Protein AF-A0A7S2SSF3-F1 (afdb_monomer_lite)

Structure (mmCIF, N/CA/C/O backbone):
data_AF-A0A7S2SSF3-F1
#
_entry.id   AF-A0A7S2SSF3-F1
#
loop_
_atom_site.group_PDB
_atom_site.id
_atom_site.type_symbol
_atom_site.label_atom_id
_atom_site.label_alt_id
_atom_site.label_comp_id
_atom_site.label_asym_id
_atom_site.label_entity_id
_atom_site.label_seq_id
_atom_site.pdbx_PDB_ins_code
_atom_site.Cartn_x
_atom_site.Cartn_y
_atom_site.Cartn_z
_atom_site.occupancy
_atom_site.B_iso_or_equiv
_atom_site.auth_seq_id
_atom_site.auth_comp_id
_atom_site.auth_asym_id
_atom_site.auth_atom_id
_atom_site.pdbx_PDB_model_num
ATOM 1 N N . TYR A 1 1 ? 1.354 -2.912 21.026 1.00 91.00 1 TYR A N 1
ATOM 2 C CA . TYR A 1 1 ? 1.128 -2.134 19.792 1.00 91.00 1 TYR A CA 1
ATOM 3 C C . TYR A 1 1 ? 0.621 -3.007 18.641 1.00 91.00 1 TYR A C 1
ATOM 5 O O . TYR A 1 1 ? -0.538 -2.880 18.280 1.00 91.00 1 TYR A O 1
ATOM 13 N N . ILE A 1 2 ? 1.417 -3.961 18.136 1.00 95.06 2 ILE A N 1
ATOM 14 C CA . ILE A 1 2 ? 1.094 -4.772 16.937 1.00 95.06 2 ILE A CA 1
ATOM 15 C C . ILE A 1 2 ? -0.254 -5.509 17.026 1.00 95.06 2 ILE A C 1
ATOM 17 O O . ILE A 1 2 ? -1.057 -5.424 16.101 1.00 95.06 2 ILE A O 1
ATOM 21 N N . HIS A 1 3 ? -0.527 -6.207 18.135 1.00 96.69 3 HIS A N 1
ATOM 22 C CA . HIS A 1 3 ? -1.797 -6.925 18.316 1.00 96.69 3 HIS A CA 1
ATOM 23 C C . HIS A 1 3 ? -3.006 -5.990 18.168 1.00 96.69 3 HIS A C 1
ATOM 25 O O . HIS A 1 3 ? -3.936 -6.299 17.436 1.00 96.69 3 HIS A O 1
ATOM 31 N N . TYR A 1 4 ? -2.947 -4.820 18.808 1.00 96.38 4 TYR A N 1
ATOM 32 C CA . TYR A 1 4 ? -4.005 -3.814 18.763 1.00 96.38 4 TYR A CA 1
ATOM 33 C C . TYR A 1 4 ? -4.214 -3.256 17.348 1.00 96.38 4 TYR A C 1
ATOM 35 O O . TYR A 1 4 ? -5.339 -3.233 16.861 1.00 96.38 4 TYR A O 1
ATOM 43 N N . ALA A 1 5 ? -3.132 -2.894 16.650 1.00 95.44 5 ALA A N 1
ATOM 44 C CA . ALA A 1 5 ? -3.205 -2.424 15.265 1.00 95.44 5 ALA A CA 1
ATOM 45 C C . ALA A 1 5 ? -3.854 -3.467 14.334 1.00 95.44 5 ALA A C 1
ATOM 47 O O . ALA A 1 5 ? -4.681 -3.132 13.490 1.00 95.44 5 ALA A O 1
ATOM 48 N N . LYS A 1 6 ? -3.514 -4.751 14.516 1.00 93.88 6 LYS A N 1
ATOM 49 C CA . LYS A 1 6 ? -4.013 -5.850 13.681 1.00 93.88 6 LYS A CA 1
ATOM 50 C C . LYS A 1 6 ? -5.501 -6.142 13.891 1.00 93.88 6 LYS A C 1
ATOM 52 O O . LYS A 1 6 ? -6.167 -6.471 12.914 1.00 93.88 6 LYS A O 1
ATOM 57 N N . THR A 1 7 ? -5.996 -6.083 15.129 1.00 95.06 7 THR A N 1
ATOM 58 C CA . THR A 1 7 ? -7.381 -6.466 15.463 1.00 95.06 7 THR A CA 1
ATOM 59 C C . THR A 1 7 ? -8.376 -5.323 15.343 1.00 95.06 7 THR A C 1
AT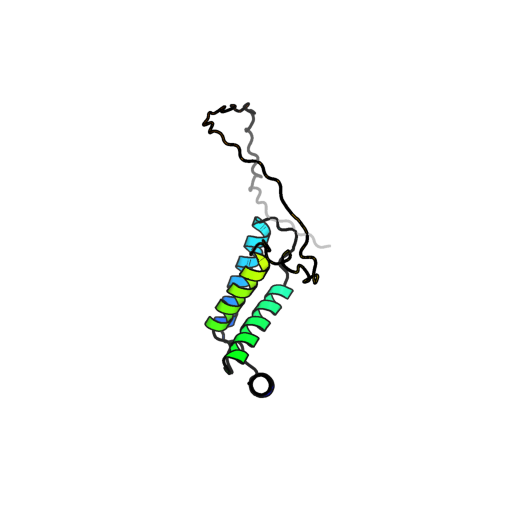OM 61 O O . THR A 1 7 ? -9.541 -5.572 15.056 1.00 95.06 7 THR A O 1
ATOM 64 N N . THR A 1 8 ? -7.938 -4.091 15.602 1.00 94.50 8 THR A N 1
ATOM 65 C CA . THR A 1 8 ? -8.841 -2.942 15.750 1.00 94.50 8 THR A CA 1
ATOM 66 C C . THR A 1 8 ? -8.999 -2.155 14.451 1.00 94.50 8 THR A C 1
ATOM 68 O O . THR A 1 8 ? -10.059 -1.583 14.217 1.00 94.50 8 THR A O 1
ATOM 71 N N . PHE A 1 9 ? -7.975 -2.137 13.591 1.00 95.75 9 PHE A N 1
ATOM 72 C CA . PHE A 1 9 ? -7.966 -1.307 12.386 1.00 95.75 9 PHE A CA 1
ATOM 73 C C . PHE A 1 9 ? -8.041 -2.151 11.119 1.00 95.75 9 PHE A C 1
ATOM 75 O O . PHE A 1 9 ? -7.171 -2.983 10.828 1.00 95.75 9 PHE A O 1
ATOM 82 N N . GLN A 1 10 ? -9.067 -1.864 10.326 1.00 95.81 10 GLN A N 1
ATOM 83 C CA . GLN A 1 10 ? -9.248 -2.383 8.981 1.00 95.81 10 GLN A CA 1
ATOM 84 C C . GLN A 1 10 ? -9.383 -1.184 8.030 1.00 95.81 10 GLN A C 1
ATOM 86 O O . GLN A 1 10 ? -10.502 -0.764 7.760 1.00 95.81 10 GLN A O 1
ATOM 91 N N . PRO A 1 11 ? -8.256 -0.575 7.608 1.00 97.31 11 PRO A N 1
ATOM 92 C CA . PRO A 1 11 ? -8.294 0.661 6.847 1.00 97.31 11 PRO A CA 1
ATOM 93 C C . PRO A 1 11 ? -8.910 0.467 5.468 1.00 97.31 11 PRO A C 1
ATOM 95 O O . PRO A 1 11 ? -8.640 -0.539 4.807 1.00 97.31 11 PRO A O 1
ATOM 98 N N . GLU A 1 12 ? -9.680 1.454 5.030 1.00 97.31 12 GLU A N 1
ATOM 99 C CA . GLU A 1 12 ? -10.238 1.518 3.679 1.00 97.31 12 GLU A CA 1
ATOM 100 C C . GLU A 1 12 ? -9.471 2.539 2.834 1.00 97.31 12 GLU A C 1
ATOM 102 O O . GLU A 1 12 ? -8.959 3.531 3.357 1.00 97.31 12 GLU A O 1
ATOM 107 N N . LEU A 1 13 ? -9.354 2.287 1.527 1.00 96.44 13 LEU A N 1
ATOM 108 C CA . LEU A 1 13 ? -8.668 3.213 0.626 1.00 96.44 13 LEU A CA 1
ATOM 109 C C . LEU A 1 13 ? -9.509 4.467 0.395 1.00 96.44 13 LEU A C 1
ATOM 111 O O . LEU A 1 13 ? -10.648 4.356 -0.063 1.00 96.44 13 LEU A O 1
ATOM 115 N N . SER A 1 14 ? -8.917 5.641 0.631 1.00 98.06 14 SER A N 1
ATOM 116 C CA . SER A 1 14 ? -9.497 6.898 0.169 1.00 98.06 14 SER A CA 1
ATOM 117 C C . SER A 1 14 ? -9.466 6.985 -1.360 1.00 98.06 14 SER A C 1
ATOM 119 O O . SER A 1 14 ? -8.685 6.308 -2.039 1.00 98.06 14 SER A O 1
ATOM 121 N N . ASP A 1 15 ? -10.325 7.839 -1.912 1.00 97.44 15 ASP A N 1
ATOM 122 C CA . ASP A 1 15 ? -10.373 8.083 -3.353 1.00 97.44 15 ASP A CA 1
ATOM 123 C C . ASP A 1 15 ? -9.039 8.655 -3.868 1.00 97.44 15 ASP A C 1
ATOM 125 O O . ASP A 1 15 ? -8.544 8.216 -4.905 1.00 97.44 15 ASP A O 1
ATOM 129 N N . GLU A 1 16 ? -8.426 9.552 -3.090 1.00 96.50 16 GLU A N 1
ATOM 130 C CA . GLU A 1 16 ? -7.114 10.159 -3.351 1.00 96.50 16 GLU A CA 1
ATOM 131 C C . GLU A 1 16 ? -6.009 9.095 -3.419 1.00 96.50 16 GLU A C 1
ATOM 133 O O . GLU A 1 16 ? -5.251 9.033 -4.387 1.00 96.50 16 GLU A O 1
ATOM 138 N N . ALA A 1 17 ? -5.965 8.186 -2.438 1.00 97.25 17 ALA A N 1
ATOM 139 C CA . ALA A 1 17 ? -4.976 7.115 -2.402 1.00 97.25 17 ALA A CA 1
ATOM 140 C C . ALA A 1 17 ? -5.148 6.130 -3.571 1.00 97.25 17 ALA A C 1
ATOM 142 O O . ALA A 1 17 ? -4.156 5.648 -4.120 1.00 97.25 17 ALA A O 1
ATOM 143 N N . ARG A 1 18 ? -6.388 5.825 -3.988 1.00 97.31 18 ARG A N 1
ATOM 144 C CA . ARG A 1 18 ? -6.623 4.973 -5.170 1.00 97.31 18 ARG A CA 1
ATOM 145 C C . ARG A 1 18 ? -6.075 5.601 -6.440 1.00 97.31 18 ARG A C 1
ATOM 147 O O . ARG A 1 18 ? -5.422 4.896 -7.207 1.00 97.31 18 ARG A O 1
ATOM 154 N N . GLU A 1 19 ? -6.368 6.879 -6.666 1.00 97.50 19 GLU A N 1
ATOM 155 C CA . GLU A 1 19 ? -5.931 7.585 -7.872 1.00 97.50 19 GLU A CA 1
ATOM 156 C C . GLU A 1 19 ? -4.403 7.651 -7.934 1.00 97.50 19 GLU A C 1
ATOM 158 O O . GLU A 1 19 ? -3.804 7.319 -8.961 1.00 97.50 19 GLU A O 1
ATOM 163 N N . PHE A 1 20 ? -3.769 7.966 -6.801 1.00 97.44 20 PHE A N 1
ATOM 164 C CA . PHE A 1 20 ? -2.316 7.980 -6.675 1.00 97.44 20 PHE A CA 1
ATOM 165 C C . PHE A 1 20 ? -1.705 6.608 -7.000 1.00 97.44 20 PHE A C 1
ATOM 167 O O . PHE A 1 20 ? -0.837 6.497 -7.864 1.00 97.44 20 PHE A O 1
ATOM 174 N N . ILE A 1 21 ? -2.197 5.532 -6.372 1.00 97.12 21 ILE A N 1
ATOM 175 C CA . ILE A 1 21 ? -1.679 4.171 -6.591 1.00 97.12 21 ILE A CA 1
ATOM 176 C C . ILE A 1 21 ? -1.860 3.729 -8.051 1.00 97.12 21 ILE A C 1
ATOM 178 O O . ILE A 1 21 ? -0.962 3.102 -8.619 1.00 97.12 21 ILE A O 1
ATOM 182 N N . ALA A 1 22 ? -3.008 4.029 -8.667 1.00 96.69 22 ALA A N 1
ATOM 183 C CA . ALA A 1 22 ? -3.275 3.680 -10.060 1.00 96.69 22 ALA A CA 1
ATOM 184 C C . ALA A 1 22 ? -2.314 4.402 -11.014 1.00 96.69 22 ALA A C 1
ATOM 186 O O . ALA A 1 22 ? -1.733 3.774 -11.907 1.00 96.69 22 ALA A O 1
ATOM 187 N N . THR A 1 23 ? -2.112 5.697 -10.778 1.00 96.69 23 THR A N 1
ATOM 188 C CA . THR A 1 23 ? -1.210 6.553 -11.549 1.00 96.69 23 THR A CA 1
ATOM 189 C C . THR A 1 23 ? 0.239 6.081 -11.433 1.00 96.69 23 THR A C 1
ATOM 191 O O . THR A 1 23 ? 0.893 5.842 -12.450 1.00 96.69 23 THR A O 1
ATOM 194 N N . GLU A 1 24 ? 0.729 5.846 -10.217 1.00 95.19 24 GLU A N 1
ATOM 195 C CA . GLU A 1 24 ? 2.099 5.380 -9.982 1.00 95.19 24 GLU A CA 1
ATOM 196 C C . GLU A 1 24 ? 2.349 3.979 -10.544 1.00 95.19 24 GLU A C 1
ATOM 198 O O . GLU A 1 24 ? 3.395 3.715 -11.137 1.00 95.19 24 GLU A O 1
ATOM 203 N N . TYR A 1 25 ? 1.380 3.066 -10.437 1.00 95.75 25 TYR A N 1
ATOM 204 C CA . TYR A 1 25 ? 1.504 1.743 -11.046 1.00 95.75 25 TYR A CA 1
ATOM 205 C C . TYR A 1 25 ? 1.606 1.818 -12.578 1.00 95.75 25 TYR A C 1
ATOM 207 O O . TYR A 1 25 ? 2.412 1.100 -13.182 1.00 95.75 25 TYR A O 1
ATOM 215 N N . ALA A 1 26 ? 0.815 2.686 -13.217 1.00 95.12 26 ALA A N 1
ATOM 216 C CA . ALA A 1 26 ? 0.880 2.897 -14.660 1.00 95.12 26 ALA A CA 1
ATOM 217 C C . ALA A 1 26 ? 2.251 3.450 -15.085 1.00 95.12 26 ALA A C 1
ATOM 219 O O . ALA A 1 26 ? 2.856 2.929 -16.027 1.00 95.12 26 ALA A O 1
ATOM 220 N N . GLN A 1 27 ? 2.777 4.435 -14.351 1.00 93.31 27 GLN A N 1
ATOM 221 C CA . GLN A 1 27 ? 4.111 4.996 -14.582 1.00 93.31 27 GLN A CA 1
ATOM 222 C C . GLN A 1 27 ? 5.222 3.956 -14.382 1.00 93.31 27 GLN A C 1
ATOM 224 O O . GLN A 1 27 ? 6.080 3.787 -15.252 1.00 93.31 27 GLN A O 1
ATOM 229 N N . LEU A 1 28 ? 5.180 3.199 -13.280 1.00 91.62 28 LEU A N 1
ATOM 230 C CA . LEU A 1 28 ? 6.126 2.121 -12.982 1.00 91.62 28 LEU A CA 1
ATOM 231 C C . LEU A 1 28 ? 6.179 1.099 -14.124 1.00 91.62 28 LEU A C 1
ATOM 233 O O . LEU A 1 28 ? 7.255 0.665 -14.542 1.00 91.62 28 LEU A O 1
ATOM 237 N N . ARG A 1 29 ? 5.009 0.726 -14.653 1.00 92.12 29 ARG A N 1
ATOM 238 C CA . ARG A 1 29 ? 4.893 -0.227 -15.757 1.00 92.12 29 ARG A CA 1
ATOM 239 C C . ARG A 1 29 ? 5.453 0.325 -17.064 1.00 92.12 29 ARG A C 1
ATOM 241 O O . ARG A 1 29 ? 6.130 -0.421 -17.768 1.00 92.12 29 ARG A O 1
ATOM 248 N N . ALA A 1 30 ? 5.210 1.598 -17.370 1.00 91.31 30 ALA A N 1
ATOM 249 C CA . ALA A 1 30 ? 5.780 2.259 -18.542 1.00 91.31 30 ALA A CA 1
ATOM 250 C C . ALA A 1 30 ? 7.318 2.299 -18.466 1.00 91.31 30 ALA A C 1
ATOM 252 O O . ALA A 1 30 ? 7.999 1.847 -19.385 1.00 91.31 30 ALA A O 1
ATOM 253 N N . LYS A 1 31 ? 7.876 2.713 -17.322 1.00 89.12 31 LYS A N 1
ATOM 254 C CA . LYS A 1 31 ? 9.330 2.750 -17.088 1.00 89.12 31 LYS A CA 1
ATOM 255 C C . LYS A 1 31 ? 9.985 1.368 -17.185 1.00 89.12 31 LYS A C 1
ATOM 2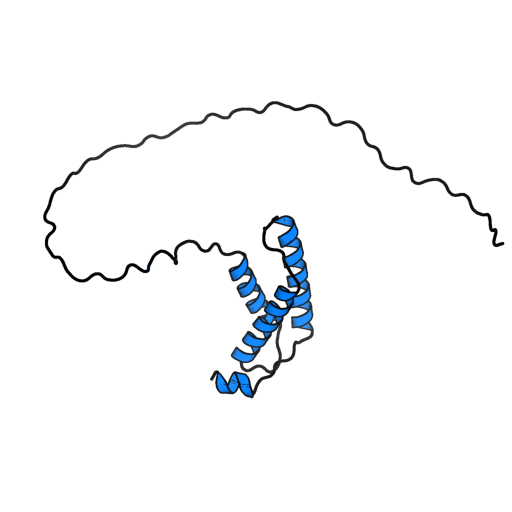57 O O . LYS A 1 31 ? 11.111 1.226 -17.664 1.00 89.12 31 LYS A O 1
ATOM 262 N N . ALA A 1 32 ? 9.299 0.323 -16.729 1.00 87.56 32 ALA A N 1
ATOM 263 C CA . ALA A 1 32 ? 9.809 -1.041 -16.839 1.00 87.56 32 ALA A CA 1
ATOM 264 C C . ALA A 1 32 ? 9.911 -1.534 -18.292 1.00 87.56 32 ALA A C 1
ATOM 266 O O . ALA A 1 32 ? 10.794 -2.335 -18.589 1.00 87.56 32 ALA A O 1
ATOM 267 N N . GLN A 1 33 ? 9.051 -1.047 -19.195 1.00 86.00 33 GLN A N 1
ATOM 268 C CA . GLN A 1 33 ? 9.144 -1.355 -20.627 1.00 86.00 33 GLN A CA 1
ATOM 269 C C . GLN A 1 33 ? 10.334 -0.651 -21.290 1.00 86.00 33 GLN A C 1
ATOM 271 O O . GLN A 1 33 ? 10.992 -1.244 -22.138 1.00 86.00 33 GLN A O 1
ATOM 276 N N . GLU A 1 34 ? 10.641 0.579 -20.876 1.00 85.88 34 GLU A N 1
ATOM 277 C CA . GLU A 1 34 ? 11.774 1.354 -21.397 1.00 85.88 34 GLU A CA 1
ATOM 278 C C . GLU A 1 34 ? 13.128 0.788 -20.944 1.00 85.88 34 GLU A C 1
ATOM 280 O O . GLU A 1 34 ? 14.060 0.656 -21.732 1.00 85.88 34 GLU A O 1
ATOM 285 N N . THR A 1 35 ? 13.230 0.396 -19.672 1.00 81.75 35 THR A N 1
ATOM 286 C CA . THR A 1 35 ? 14.496 -0.040 -19.056 1.00 81.75 35 THR A CA 1
ATOM 287 C C . THR A 1 35 ? 14.922 -1.472 -19.411 1.00 81.75 35 THR A C 1
ATOM 289 O O . THR A 1 35 ? 15.940 -1.936 -18.902 1.00 81.75 35 THR A O 1
ATOM 292 N N . ASN A 1 36 ? 14.167 -2.176 -20.270 1.00 72.75 36 ASN A N 1
ATOM 293 C CA . ASN A 1 36 ? 14.445 -3.541 -20.754 1.00 72.75 36 ASN A CA 1
ATOM 294 C C . ASN A 1 36 ? 14.840 -4.533 -19.637 1.00 72.75 36 ASN A C 1
ATOM 296 O O . ASN A 1 36 ? 15.660 -5.436 -19.817 1.00 72.75 36 ASN A O 1
ATOM 300 N N . ARG A 1 37 ? 14.273 -4.341 -18.439 1.00 74.19 37 ARG A N 1
ATOM 301 C CA . ARG A 1 37 ? 14.568 -5.178 -17.277 1.00 74.19 37 ARG A CA 1
ATOM 302 C C . ARG A 1 37 ? 14.004 -6.578 -17.478 1.00 74.19 37 ARG A C 1
ATOM 304 O O . ARG A 1 37 ? 12.898 -6.762 -17.975 1.00 74.19 37 ARG A O 1
ATOM 311 N N . THR A 1 38 ? 14.758 -7.572 -17.018 1.00 75.88 38 THR A N 1
ATOM 312 C CA . THR A 1 38 ? 14.403 -8.993 -17.144 1.00 75.88 38 THR A CA 1
ATOM 313 C C . THR A 1 38 ? 13.171 -9.382 -16.325 1.00 75.88 38 THR A C 1
ATOM 315 O O . THR A 1 38 ? 12.498 -10.354 -16.663 1.00 75.88 38 THR A O 1
ATOM 318 N N . LEU A 1 39 ? 12.851 -8.633 -15.262 1.00 80.94 39 LEU A N 1
ATOM 319 C CA . LEU A 1 39 ? 11.678 -8.879 -14.426 1.00 80.94 39 LEU A CA 1
ATOM 320 C C . LEU A 1 39 ? 10.479 -8.035 -14.888 1.00 80.94 39 LEU A C 1
ATOM 322 O O . LEU A 1 39 ? 10.545 -6.804 -14.837 1.00 80.94 39 LEU A O 1
ATOM 326 N N . PRO A 1 40 ? 9.357 -8.663 -15.282 1.00 85.56 40 PRO A N 1
ATOM 327 C CA . PRO A 1 40 ? 8.181 -7.935 -15.734 1.00 85.56 40 PRO A CA 1
ATOM 328 C C . PRO A 1 40 ? 7.423 -7.279 -14.570 1.00 85.56 40 PRO A C 1
ATOM 330 O O . PRO A 1 40 ? 7.216 -7.882 -13.512 1.00 85.56 40 PRO A O 1
ATOM 333 N N . VAL A 1 41 ? 6.915 -6.065 -14.801 1.00 91.12 41 VAL A N 1
ATOM 334 C CA . VAL A 1 41 ? 5.926 -5.413 -13.926 1.00 91.12 41 VAL A CA 1
ATOM 335 C C . VAL A 1 41 ? 4.554 -6.053 -14.147 1.00 91.12 41 VAL A C 1
ATOM 337 O O . VAL A 1 41 ? 4.009 -6.025 -15.250 1.00 91.12 41 VAL A O 1
ATOM 340 N N . THR A 1 42 ? 3.985 -6.648 -13.095 1.00 92.62 42 THR A N 1
ATOM 341 C CA . THR A 1 42 ? 2.715 -7.400 -13.150 1.00 92.62 42 THR A CA 1
ATOM 342 C C . THR A 1 42 ? 1.663 -6.808 -12.215 1.00 92.62 42 THR A C 1
ATOM 344 O O . THR A 1 42 ? 1.978 -5.994 -11.349 1.00 92.62 42 THR A O 1
ATOM 347 N N . ALA A 1 43 ? 0.403 -7.238 -12.347 1.00 92.88 43 ALA A N 1
ATOM 348 C CA . ALA A 1 43 ? -0.684 -6.822 -11.452 1.00 92.88 43 ALA A CA 1
ATOM 349 C C . ALA A 1 43 ? -0.419 -7.171 -9.972 1.00 92.88 43 ALA A C 1
ATOM 351 O O . ALA A 1 43 ? -0.929 -6.504 -9.078 1.00 92.88 43 ALA A O 1
ATOM 352 N N . ARG A 1 44 ? 0.452 -8.152 -9.692 1.00 92.94 44 ARG A N 1
ATOM 353 C CA . ARG A 1 44 ? 0.882 -8.471 -8.324 1.00 92.94 44 ARG A CA 1
ATOM 354 C C . ARG A 1 44 ? 1.538 -7.273 -7.634 1.00 92.94 44 ARG A C 1
ATOM 356 O O . ARG A 1 44 ? 1.394 -7.126 -6.430 1.00 92.94 44 ARG A O 1
ATOM 363 N N . GLN A 1 45 ? 2.247 -6.420 -8.371 1.00 93.62 45 GLN A N 1
ATOM 364 C CA . GLN A 1 45 ? 2.890 -5.239 -7.787 1.00 93.62 45 GLN A CA 1
ATOM 365 C C . GLN A 1 45 ? 1.870 -4.175 -7.379 1.00 93.62 45 GLN A C 1
ATOM 367 O O . GLN A 1 45 ? 2.057 -3.537 -6.349 1.00 93.62 45 GLN A O 1
ATOM 372 N N . LEU A 1 46 ? 0.762 -4.048 -8.118 1.00 96.50 46 LEU A N 1
ATOM 373 C CA . LEU A 1 46 ? -0.363 -3.207 -7.714 1.00 96.50 46 LEU A CA 1
ATOM 374 C C . LEU A 1 46 ? -0.964 -3.704 -6.392 1.00 96.50 46 LEU A C 1
ATOM 376 O O . LEU A 1 46 ? -1.150 -2.924 -5.463 1.00 96.50 46 LEU A O 1
ATOM 380 N N . GLU A 1 47 ? -1.202 -5.013 -6.263 1.00 96.31 47 GLU A N 1
ATOM 381 C CA . GLU A 1 47 ? -1.649 -5.588 -4.988 1.00 96.31 47 GLU A CA 1
ATOM 382 C C . GLU A 1 47 ? -0.641 -5.345 -3.860 1.00 96.31 47 GLU A C 1
ATOM 384 O O . GLU A 1 47 ? -1.038 -5.052 -2.732 1.00 96.31 47 GLU A O 1
ATOM 389 N N . THR A 1 48 ? 0.659 -5.464 -4.145 1.00 96.75 48 THR A N 1
ATOM 390 C CA . THR A 1 48 ? 1.719 -5.178 -3.172 1.00 96.75 48 THR A CA 1
ATOM 391 C C . THR A 1 48 ? 1.665 -3.724 -2.707 1.00 96.75 48 THR A C 1
ATOM 393 O O . THR A 1 48 ? 1.693 -3.504 -1.499 1.00 96.75 48 THR A O 1
ATOM 396 N N . LEU A 1 49 ? 1.516 -2.750 -3.613 1.00 96.81 49 LEU A N 1
ATOM 397 C CA . LEU A 1 49 ? 1.358 -1.330 -3.260 1.00 96.81 49 LEU A CA 1
ATOM 398 C C . LEU A 1 49 ? 0.171 -1.115 -2.320 1.00 96.81 49 LEU A C 1
ATOM 400 O O . LEU A 1 49 ? 0.330 -0.523 -1.255 1.00 96.81 49 LEU A O 1
ATOM 404 N N . ILE A 1 50 ? -0.995 -1.670 -2.662 1.00 97.69 50 ILE A N 1
ATOM 405 C CA . ILE A 1 50 ? -2.208 -1.562 -1.838 1.00 97.69 50 ILE A CA 1
ATOM 406 C C . ILE A 1 50 ? -1.969 -2.156 -0.443 1.00 97.69 50 ILE A C 1
ATOM 408 O O . ILE A 1 50 ? -2.350 -1.558 0.566 1.00 97.69 50 ILE A O 1
ATOM 412 N N . ARG A 1 51 ? -1.313 -3.321 -0.356 1.00 97.81 51 ARG A N 1
ATOM 413 C CA . ARG A 1 51 ? -1.007 -3.972 0.929 1.00 97.81 51 ARG A CA 1
ATOM 414 C C . ARG A 1 51 ? -0.021 -3.163 1.767 1.00 97.81 51 ARG A C 1
ATOM 416 O O . ARG A 1 51 ? -0.223 -3.070 2.974 1.00 97.81 51 ARG A O 1
ATOM 423 N N . LEU A 1 52 ? 1.013 -2.592 1.152 1.00 98.00 52 LEU A N 1
ATOM 424 C CA . LEU A 1 52 ? 1.999 -1.750 1.831 1.00 98.00 52 LEU A CA 1
ATOM 425 C C . LEU A 1 52 ? 1.360 -0.464 2.364 1.00 98.00 52 LEU A C 1
ATOM 427 O O . LEU A 1 52 ? 1.507 -0.176 3.549 1.00 98.00 52 LEU A O 1
ATOM 431 N N . ALA A 1 53 ? 0.572 0.239 1.547 1.00 98.12 53 ALA A N 1
ATOM 432 C CA . ALA A 1 53 ? -0.143 1.444 1.969 1.00 98.12 53 ALA A CA 1
ATOM 433 C C . ALA A 1 53 ? -1.135 1.139 3.107 1.00 98.12 53 ALA A C 1
ATOM 435 O O . ALA A 1 53 ? -1.164 1.817 4.132 1.00 98.12 53 ALA A O 1
ATOM 436 N N . THR A 1 54 ? -1.880 0.033 2.998 1.00 97.94 54 THR A N 1
ATOM 437 C CA . THR A 1 54 ? -2.780 -0.427 4.072 1.00 97.94 54 THR A CA 1
ATOM 438 C C . THR A 1 54 ? -2.011 -0.765 5.352 1.00 97.94 54 THR A C 1
ATOM 440 O O . THR A 1 54 ? -2.470 -0.467 6.454 1.00 97.94 54 THR A O 1
ATOM 443 N N . ALA A 1 55 ? -0.838 -1.395 5.240 1.00 97.75 55 ALA A N 1
ATOM 444 C CA . ALA A 1 55 ? 0.009 -1.701 6.388 1.00 97.75 55 ALA A CA 1
ATOM 445 C C . ALA A 1 55 ? 0.561 -0.427 7.048 1.00 97.75 55 ALA A C 1
ATOM 447 O O . ALA A 1 55 ? 0.600 -0.365 8.276 1.00 97.75 55 ALA A O 1
ATOM 448 N N . HIS A 1 56 ? 0.917 0.588 6.258 1.00 97.81 56 HIS A N 1
ATOM 449 C CA . HIS A 1 56 ? 1.358 1.892 6.751 1.00 97.81 56 HIS A CA 1
ATOM 450 C C . HIS A 1 56 ? 0.236 2.613 7.519 1.00 97.81 56 HIS A C 1
ATOM 452 O O . HIS A 1 56 ? 0.429 2.998 8.673 1.00 97.81 56 HIS A O 1
ATOM 458 N N . ALA A 1 57 ? -0.984 2.641 6.972 1.00 97.88 57 ALA A N 1
ATOM 459 C CA . ALA A 1 57 ? -2.156 3.173 7.670 1.00 97.88 57 ALA A CA 1
ATOM 460 C C . ALA A 1 57 ? -2.449 2.419 8.985 1.00 97.88 57 ALA A C 1
ATOM 462 O O . ALA A 1 57 ? -2.719 3.038 10.018 1.00 97.88 57 ALA A O 1
ATOM 463 N N . LYS A 1 58 ? -2.317 1.080 8.991 1.00 96.81 58 LYS A N 1
ATOM 464 C CA . LYS A 1 58 ? -2.421 0.268 10.222 1.00 96.81 58 LYS A CA 1
ATOM 465 C C . LYS A 1 58 ? -1.334 0.617 11.236 1.00 96.81 58 LYS A C 1
ATOM 467 O O . LYS A 1 58 ? -1.623 0.656 12.431 1.00 96.81 58 LYS A O 1
ATOM 472 N N . ALA A 1 59 ? -0.105 0.869 10.789 1.00 96.25 59 ALA A N 1
ATOM 473 C CA . ALA A 1 59 ? 0.994 1.280 11.658 1.00 96.25 59 ALA A CA 1
ATOM 474 C C . ALA A 1 59 ? 0.753 2.666 12.273 1.00 96.25 59 ALA A C 1
ATOM 476 O O . ALA A 1 59 ? 1.155 2.885 13.407 1.00 96.25 59 ALA A O 1
ATOM 477 N N . ARG A 1 60 ? 0.034 3.557 11.580 1.00 96.25 60 ARG A N 1
ATOM 478 C CA . ARG A 1 60 ? -0.424 4.856 12.102 1.00 96.25 60 ARG A CA 1
ATOM 479 C C . ARG A 1 60 ? -1.667 4.758 12.999 1.00 96.25 60 ARG A C 1
ATOM 481 O O . ARG A 1 60 ? -2.054 5.753 13.602 1.00 96.25 60 ARG A O 1
ATOM 488 N N . LEU A 1 61 ? -2.282 3.576 13.120 1.00 96.75 61 LEU A N 1
ATOM 489 C CA . LEU A 1 61 ? -3.588 3.382 13.768 1.00 96.75 61 LEU A CA 1
ATOM 490 C C . LEU A 1 61 ? -4.692 4.239 13.115 1.00 96.75 61 LEU A C 1
ATOM 492 O O . LEU A 1 61 ? -5.568 4.763 13.800 1.00 96.75 61 LEU A O 1
ATOM 496 N N . SER A 1 62 ? -4.636 4.396 11.789 1.00 96.75 62 SER A N 1
ATOM 497 C CA . SER A 1 62 ? -5.677 5.058 10.998 1.00 96.75 62 SER A CA 1
ATOM 498 C C . SER A 1 62 ? -6.678 4.036 10.457 1.00 96.75 62 SER A C 1
ATOM 500 O O . SER A 1 62 ? -6.310 2.910 10.128 1.00 96.75 62 SER A O 1
ATOM 502 N N . SER A 1 63 ? -7.949 4.422 10.341 1.00 96.62 63 SER A N 1
ATOM 503 C CA . SER A 1 63 ? -8.994 3.641 9.661 1.00 96.62 63 SER A CA 1
ATOM 504 C C . SER A 1 63 ? -9.126 3.973 8.173 1.00 96.62 63 SER A C 1
ATOM 506 O O . SER A 1 63 ? -9.942 3.368 7.485 1.00 96.62 63 SER A O 1
ATOM 508 N N . VAL A 1 64 ? -8.348 4.930 7.670 1.00 97.88 64 VAL A N 1
ATOM 509 C CA . VAL A 1 64 ? -8.360 5.348 6.266 1.00 97.88 64 VAL A CA 1
ATOM 510 C C . VAL A 1 64 ? -6.926 5.374 5.755 1.00 97.88 64 VAL A C 1
ATOM 512 O O . VAL A 1 64 ? -6.032 5.874 6.443 1.00 97.88 64 VAL A O 1
ATOM 515 N N . VAL A 1 65 ? -6.717 4.807 4.569 1.00 98.50 65 VAL A N 1
ATOM 516 C CA . VAL A 1 65 ? -5.464 4.934 3.821 1.00 98.50 65 VAL A CA 1
ATOM 517 C C . VAL A 1 65 ? -5.499 6.275 3.104 1.00 98.50 65 VAL A C 1
ATOM 519 O O . VAL A 1 65 ? -6.343 6.485 2.234 1.00 98.50 65 VAL A O 1
ATOM 522 N N . GLU A 1 66 ? -4.610 7.174 3.501 1.00 97.88 66 GLU A N 1
ATOM 523 C CA . GLU A 1 66 ? -4.451 8.506 2.918 1.00 97.88 66 GLU A CA 1
ATOM 524 C C . GLU A 1 66 ? -3.349 8.501 1.849 1.00 97.88 66 GLU A C 1
ATOM 526 O O . GLU A 1 66 ? -2.575 7.549 1.729 1.00 97.88 66 GLU A O 1
ATOM 531 N N . GLU A 1 67 ? -3.239 9.589 1.086 1.00 97.12 67 GLU A N 1
ATOM 532 C CA . GLU A 1 67 ? -2.202 9.749 0.060 1.00 97.12 67 GLU A CA 1
ATOM 533 C C . GLU A 1 67 ? -0.784 9.549 0.624 1.00 97.12 67 GLU A C 1
ATOM 535 O O . GLU A 1 67 ? 0.022 8.837 0.029 1.00 97.12 67 GLU A O 1
ATOM 540 N N . GLN A 1 68 ? -0.503 10.065 1.826 1.00 97.44 68 GLN A N 1
ATOM 541 C CA . GLN A 1 68 ? 0.792 9.884 2.498 1.00 97.44 68 GLN A CA 1
ATOM 542 C C . GLN A 1 68 ? 1.180 8.408 2.696 1.00 97.44 68 GLN A C 1
ATOM 544 O O . GLN A 1 68 ? 2.358 8.057 2.630 1.00 97.44 68 GLN A O 1
ATOM 549 N N . ASP A 1 69 ? 0.194 7.530 2.907 1.00 98.12 69 ASP A N 1
ATOM 550 C CA . ASP A 1 69 ? 0.429 6.099 3.076 1.00 98.12 69 ASP A CA 1
ATOM 551 C C . ASP A 1 69 ? 0.804 5.444 1.734 1.00 98.12 69 ASP A C 1
ATOM 553 O O . ASP A 1 69 ? 1.615 4.515 1.687 1.00 98.12 69 ASP A O 1
ATOM 557 N N . ALA A 1 70 ? 0.238 5.945 0.632 1.00 97.6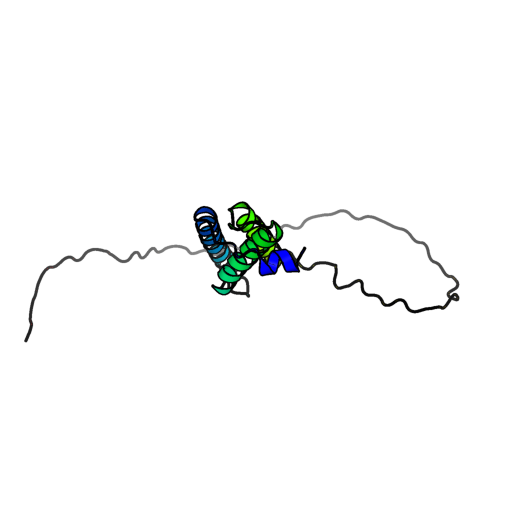9 70 ALA A N 1
ATOM 558 C CA . ALA A 1 70 ? 0.538 5.492 -0.720 1.00 97.69 70 ALA A CA 1
ATOM 559 C C . ALA A 1 70 ? 1.914 5.971 -1.208 1.00 97.69 70 ALA A C 1
ATOM 561 O O . ALA A 1 70 ? 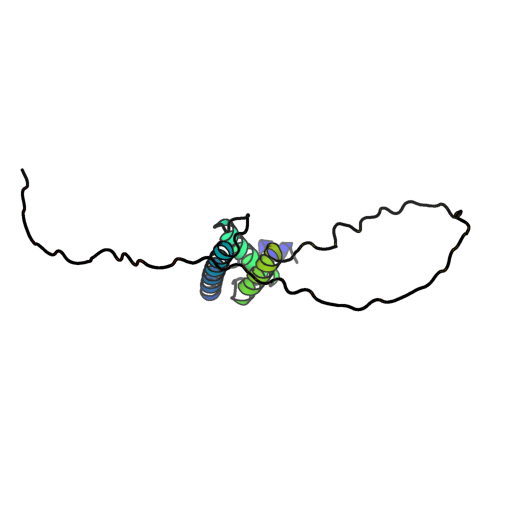2.645 5.181 -1.809 1.00 97.69 70 ALA A O 1
ATOM 562 N N . VAL A 1 71 ? 2.294 7.212 -0.891 1.00 97.50 71 VAL A N 1
ATOM 563 C CA . VAL A 1 71 ? 3.629 7.765 -1.183 1.00 97.50 71 VAL A CA 1
ATOM 564 C C . VAL A 1 71 ? 4.711 6.919 -0.506 1.00 97.50 71 VAL A C 1
ATOM 566 O O . VAL A 1 71 ? 5.598 6.398 -1.180 1.00 97.50 71 VAL A O 1
ATOM 569 N N . ALA A 1 72 ? 4.583 6.663 0.800 1.00 97.69 72 ALA A N 1
ATOM 570 C CA . ALA A 1 72 ? 5.540 5.834 1.538 1.00 97.69 72 ALA A CA 1
ATOM 571 C C . ALA A 1 72 ? 5.644 4.401 0.971 1.00 97.69 72 ALA A C 1
ATOM 573 O O . ALA A 1 72 ? 6.729 3.820 0.881 1.00 97.69 72 ALA A O 1
ATOM 574 N N . ALA A 1 73 ? 4.517 3.815 0.549 1.00 97.44 73 ALA A N 1
ATOM 575 C CA . ALA A 1 73 ? 4.501 2.500 -0.089 1.00 97.44 73 ALA A CA 1
ATOM 576 C C . ALA A 1 73 ? 5.218 2.488 -1.451 1.00 97.44 73 ALA A C 1
ATOM 578 O O . ALA A 1 73 ? 5.913 1.519 -1.773 1.00 97.44 73 ALA A O 1
ATOM 579 N N . GLN A 1 74 ? 5.058 3.549 -2.245 1.00 95.75 74 GLN A N 1
ATOM 580 C CA . GLN A 1 74 ? 5.721 3.716 -3.535 1.00 95.75 74 GLN A CA 1
ATOM 581 C C . GLN A 1 74 ? 7.231 3.901 -3.371 1.00 95.75 74 GLN A C 1
ATOM 583 O O . GLN A 1 74 ? 7.990 3.255 -4.095 1.00 95.75 74 GLN A O 1
ATOM 588 N N . GLU A 1 75 ? 7.678 4.707 -2.408 1.00 95.38 75 GLU A N 1
ATOM 589 C CA . GLU A 1 75 ? 9.102 4.874 -2.095 1.00 95.38 75 GLU A CA 1
ATOM 590 C C . GLU A 1 75 ? 9.748 3.536 -1.726 1.00 95.38 75 GLU A C 1
ATOM 592 O O . GLU A 1 75 ? 10.777 3.158 -2.289 1.00 95.38 75 GLU A O 1
ATOM 597 N N . LEU A 1 76 ? 9.097 2.765 -0.850 1.00 95.69 76 LEU A N 1
ATOM 598 C CA . LEU A 1 76 ? 9.592 1.460 -0.422 1.00 95.69 76 LEU A CA 1
ATOM 599 C C . LEU A 1 76 ? 9.640 0.447 -1.575 1.00 95.69 76 LEU A C 1
ATOM 601 O O . LEU A 1 76 ? 10.609 -0.304 -1.702 1.00 95.69 76 LEU A O 1
ATOM 605 N N . LEU A 1 77 ? 8.621 0.428 -2.442 1.00 92.88 77 LEU A N 1
ATOM 606 C CA . LEU A 1 77 ? 8.621 -0.451 -3.610 1.00 92.88 77 LEU A CA 1
ATOM 607 C C . LEU A 1 77 ? 9.701 -0.046 -4.620 1.00 92.88 77 LEU A C 1
ATOM 609 O O . LEU A 1 77 ? 10.387 -0.914 -5.157 1.00 92.88 77 LEU A O 1
ATOM 613 N N . GLN A 1 78 ? 9.875 1.250 -4.879 1.00 90.69 78 GLN A N 1
ATOM 614 C CA . GLN A 1 78 ? 10.916 1.732 -5.784 1.00 90.69 78 GLN A CA 1
ATOM 615 C C . GLN A 1 78 ? 12.311 1.437 -5.237 1.00 90.69 78 GLN A C 1
ATOM 617 O O . GLN A 1 78 ? 13.159 0.968 -5.994 1.00 90.69 78 GLN A O 1
ATOM 622 N N . PHE A 1 79 ? 12.534 1.624 -3.936 1.00 91.44 79 PHE A N 1
ATOM 623 C CA . PHE A 1 79 ? 13.771 1.214 -3.281 1.00 91.44 79 PHE A CA 1
ATOM 624 C C . PHE A 1 79 ? 14.033 -0.278 -3.513 1.00 91.44 79 PHE A C 1
ATOM 626 O O . PHE A 1 79 ? 15.063 -0.639 -4.071 1.00 91.44 79 PHE A O 1
ATOM 633 N N . ALA A 1 80 ? 13.062 -1.142 -3.208 1.00 89.69 80 ALA A N 1
ATOM 634 C CA . ALA A 1 80 ? 13.213 -2.588 -3.362 1.00 89.69 80 ALA A CA 1
ATOM 635 C C . ALA A 1 80 ? 13.455 -3.044 -4.814 1.00 89.69 80 ALA A C 1
ATOM 637 O O . ALA A 1 80 ? 14.081 -4.078 -5.038 1.00 89.69 80 ALA A O 1
ATOM 638 N N . LEU A 1 81 ? 12.939 -2.310 -5.805 1.00 87.44 81 LEU A N 1
ATOM 639 C CA . LEU A 1 81 ? 13.123 -2.646 -7.216 1.00 87.44 81 LEU A CA 1
ATOM 640 C C . LEU A 1 81 ? 14.420 -2.077 -7.794 1.00 87.44 81 LEU A C 1
ATOM 642 O O . LEU A 1 81 ? 15.011 -2.708 -8.671 1.00 87.44 81 LEU A O 1
ATOM 646 N N . TYR A 1 82 ? 14.832 -0.877 -7.388 1.00 84.50 82 TYR A N 1
ATOM 647 C CA . TYR A 1 82 ? 15.857 -0.104 -8.092 1.00 84.50 82 TYR A CA 1
ATOM 648 C C . TYR A 1 82 ? 17.139 0.140 -7.297 1.00 84.50 82 TYR A C 1
ATOM 650 O O . TYR A 1 82 ? 18.120 0.521 -7.927 1.00 84.50 82 TYR A O 1
ATOM 658 N N . HIS A 1 83 ? 17.175 -0.089 -5.981 1.00 82.81 83 HIS A N 1
ATOM 659 C CA . HIS A 1 83 ? 18.448 -0.049 -5.262 1.00 82.81 83 HIS A CA 1
ATOM 660 C C . HIS A 1 83 ? 19.297 -1.272 -5.605 1.00 82.81 83 HIS A C 1
ATOM 662 O O . HIS A 1 83 ? 18.839 -2.415 -5.534 1.00 82.81 83 HIS A O 1
ATOM 668 N N . GLU A 1 84 ? 20.544 -1.020 -5.993 1.00 64.50 84 GLU A N 1
ATOM 669 C CA . GLU A 1 84 ? 21.544 -2.066 -6.145 1.00 64.50 84 GLU A CA 1
ATOM 670 C C . GLU A 1 84 ? 21.906 -2.600 -4.758 1.00 64.50 84 GLU A C 1
ATOM 672 O O . GLU A 1 84 ? 22.245 -1.840 -3.853 1.00 64.50 84 GLU A O 1
ATOM 677 N N . ALA A 1 85 ? 21.825 -3.921 -4.588 1.00 58.81 85 ALA A N 1
ATOM 678 C CA . ALA A 1 85 ? 22.330 -4.619 -3.412 1.00 58.81 85 ALA A CA 1
ATOM 679 C C . ALA A 1 85 ? 23.868 -4.670 -3.467 1.00 58.81 85 ALA A C 1
ATOM 681 O O . ALA A 1 85 ? 24.466 -5.733 -3.628 1.00 58.81 85 ALA A O 1
ATOM 682 N N . GLY A 1 86 ? 24.505 -3.506 -3.416 1.00 56.81 86 GLY A N 1
ATOM 683 C CA . GLY A 1 86 ? 25.930 -3.385 -3.171 1.00 56.81 86 GLY A CA 1
ATOM 684 C C . GLY A 1 86 ? 26.189 -3.424 -1.667 1.00 56.81 86 GLY A C 1
ATOM 685 O O . GLY A 1 86 ? 25.620 -2.632 -0.932 1.00 56.81 86 GLY A O 1
ATOM 686 N N . GLU A 1 87 ? 27.070 -4.333 -1.246 1.00 55.75 87 GLU A N 1
ATOM 687 C CA . GLU A 1 87 ? 27.953 -4.212 -0.065 1.00 55.75 87 GLU A CA 1
ATOM 688 C C . GLU A 1 87 ? 27.571 -4.840 1.294 1.00 55.75 87 GLU A C 1
ATOM 690 O O . GLU A 1 87 ? 28.491 -5.086 2.068 1.00 55.75 87 GLU A O 1
ATOM 695 N N . ASP A 1 88 ? 26.336 -5.269 1.584 1.00 54.88 88 ASP A N 1
ATOM 696 C CA . ASP A 1 88 ? 26.037 -5.801 2.944 1.00 54.88 88 ASP A CA 1
ATOM 697 C C . ASP A 1 88 ? 26.021 -7.336 3.094 1.00 54.88 88 ASP A C 1
ATOM 699 O O . ASP A 1 88 ? 26.004 -7.863 4.207 1.00 54.88 88 ASP A O 1
ATOM 703 N N . ALA A 1 89 ? 26.085 -8.103 2.001 1.00 53.12 89 ALA A N 1
ATOM 704 C CA . ALA A 1 89 ? 26.109 -9.572 2.083 1.00 53.12 89 ALA A CA 1
ATOM 705 C C . ALA A 1 89 ? 27.499 -10.163 2.416 1.00 53.12 89 ALA A C 1
ATOM 707 O O . ALA A 1 89 ? 27.614 -11.370 2.629 1.00 53.12 89 ALA A O 1
ATOM 708 N N . ALA A 1 90 ? 28.559 -9.344 2.457 1.00 51.22 90 ALA A N 1
ATOM 709 C CA . ALA A 1 90 ? 29.941 -9.808 2.630 1.00 51.22 90 ALA A CA 1
ATOM 710 C C . ALA A 1 90 ? 30.457 -9.770 4.085 1.00 51.22 90 ALA A C 1
ATOM 712 O O . ALA A 1 90 ? 31.510 -10.339 4.373 1.00 51.22 90 ALA A O 1
ATOM 713 N N . ALA A 1 91 ? 29.733 -9.153 5.024 1.00 55.94 91 ALA A N 1
ATOM 714 C CA . ALA A 1 91 ? 30.179 -8.997 6.410 1.00 55.94 91 ALA A CA 1
ATOM 715 C C . ALA A 1 91 ? 29.442 -9.942 7.376 1.00 55.94 91 ALA A C 1
ATOM 717 O O . ALA A 1 91 ? 28.783 -9.530 8.324 1.00 55.94 91 ALA A O 1
ATOM 718 N N . THR A 1 92 ? 29.566 -11.251 7.169 1.00 56.28 92 THR A N 1
ATOM 719 C CA . THR A 1 92 ? 29.439 -12.219 8.273 1.00 56.28 92 THR A CA 1
ATOM 720 C C . THR A 1 92 ? 30.694 -13.081 8.284 1.00 56.28 92 THR A C 1
ATOM 722 O O . THR A 1 92 ? 30.684 -14.250 7.909 1.00 56.28 92 THR A O 1
ATOM 725 N N . GLN A 1 93 ? 31.817 -12.475 8.678 1.00 58.47 93 GLN A N 1
ATOM 726 C CA . GLN A 1 93 ? 32.974 -13.238 9.134 1.00 58.47 93 GLN A CA 1
ATOM 727 C C . GLN A 1 93 ? 32.655 -13.728 10.549 1.00 58.47 93 GLN A C 1
ATOM 729 O O . GLN A 1 93 ? 32.472 -12.934 11.471 1.00 58.47 93 GLN A O 1
ATOM 734 N N . ALA A 1 94 ? 32.514 -15.043 10.701 1.00 50.62 94 ALA A N 1
ATOM 735 C CA . ALA A 1 94 ? 32.406 -15.686 12.003 1.00 50.62 94 ALA A CA 1
ATOM 736 C C . ALA A 1 94 ? 33.644 -15.337 12.859 1.00 50.62 94 ALA A C 1
ATOM 738 O O . ALA A 1 94 ? 34.756 -15.382 12.329 1.00 50.62 94 ALA A O 1
ATOM 739 N N . PRO A 1 95 ? 33.511 -15.028 14.161 1.00 49.50 95 PRO A N 1
ATOM 740 C CA . PRO A 1 95 ? 34.675 -14.863 15.020 1.00 49.50 95 PRO A CA 1
ATOM 741 C C . PRO A 1 95 ? 35.312 -16.239 15.261 1.00 49.50 95 PRO A C 1
ATOM 743 O O . PRO A 1 95 ? 34.749 -17.067 15.974 1.00 49.50 95 PRO A O 1
ATOM 746 N N . THR A 1 96 ? 36.472 -16.508 14.662 1.00 50.56 96 THR A N 1
ATOM 747 C CA . THR A 1 96 ? 37.347 -17.603 15.101 1.00 50.56 96 THR A CA 1
ATOM 748 C C . THR A 1 96 ? 38.206 -17.120 16.261 1.00 50.56 96 THR A C 1
ATOM 750 O O . THR A 1 96 ? 38.961 -16.157 16.140 1.00 50.56 96 THR A O 1
ATOM 753 N N . GLU A 1 97 ? 38.059 -17.798 17.392 1.00 51.66 97 GLU A N 1
ATOM 754 C CA . GLU A 1 97 ? 38.833 -17.613 18.611 1.00 51.66 97 GLU A CA 1
ATOM 755 C C . GLU A 1 97 ? 40.315 -18.019 18.412 1.00 51.66 97 GLU A C 1
ATOM 757 O O . GLU A 1 97 ? 40.597 -19.102 17.912 1.00 51.66 97 GLU A O 1
ATOM 762 N N . ASN A 1 98 ? 41.227 -17.158 18.890 1.00 52.19 98 ASN A N 1
ATOM 763 C CA . ASN A 1 98 ? 42.609 -17.406 19.355 1.00 52.19 98 ASN A CA 1
ATOM 764 C C . ASN A 1 98 ? 43.689 -17.985 18.405 1.00 52.19 98 ASN A C 1
ATOM 766 O O . ASN A 1 98 ? 43.802 -19.197 18.268 1.00 52.19 98 ASN A O 1
ATOM 770 N N . ASP A 1 99 ? 44.648 -17.139 17.991 1.00 52.56 99 ASP A N 1
ATOM 771 C CA . ASP A 1 99 ? 46.090 -17.481 18.029 1.00 52.56 99 ASP A CA 1
ATOM 772 C C . ASP A 1 99 ? 46.965 -16.198 18.110 1.00 52.56 99 ASP A C 1
ATOM 774 O O . ASP A 1 99 ? 46.906 -15.371 17.198 1.00 52.56 99 ASP A O 1
ATOM 778 N N . PRO A 1 100 ? 47.750 -15.954 19.184 1.00 52.22 100 PRO A N 1
ATOM 779 C CA . PRO A 1 100 ? 48.538 -14.730 19.343 1.00 52.22 100 PRO A CA 1
ATOM 780 C C . PRO A 1 100 ? 49.956 -14.803 18.743 1.00 52.22 100 PRO A C 1
ATOM 782 O O . PRO A 1 100 ? 50.805 -13.995 19.117 1.00 52.22 100 PRO A O 1
ATOM 785 N N . ASN A 1 101 ? 50.258 -15.734 17.832 1.00 56.84 101 ASN A N 1
ATOM 786 C CA . ASN A 1 101 ? 51.617 -15.887 17.305 1.00 56.84 101 ASN A CA 1
ATOM 787 C C . ASN A 1 101 ? 51.721 -15.754 15.779 1.00 56.84 101 ASN A C 1
ATOM 789 O O . ASN A 1 101 ? 51.873 -16.744 15.067 1.00 56.84 101 ASN A O 1
ATOM 793 N N . VAL A 1 102 ? 51.757 -14.515 15.281 1.00 51.47 102 VAL A N 1
ATOM 794 C CA . VAL A 1 102 ? 52.393 -14.218 13.988 1.00 51.47 102 VAL A CA 1
ATOM 795 C C . VAL A 1 102 ? 53.311 -13.013 14.161 1.00 51.47 102 VAL A C 1
ATOM 797 O O . VAL A 1 102 ? 52.893 -11.857 14.129 1.00 51.47 102 VAL A O 1
ATOM 800 N N . GLY A 1 103 ? 54.585 -13.307 14.408 1.00 40.84 103 GLY A N 1
ATOM 801 C CA . GLY A 1 103 ? 55.657 -12.327 14.421 1.00 40.84 103 GLY A CA 1
ATOM 802 C C . GLY A 1 103 ? 56.186 -12.033 13.016 1.00 40.84 103 GLY A C 1
ATOM 803 O O . GLY A 1 103 ? 56.653 -12.940 12.341 1.00 40.84 103 GLY A O 1
ATOM 804 N N . ASN A 1 104 ? 56.196 -10.737 12.696 1.00 46.50 104 ASN A N 1
ATOM 805 C CA . ASN A 1 104 ? 57.223 -9.971 11.974 1.00 46.50 104 ASN A CA 1
ATOM 806 C C . ASN A 1 104 ? 57.549 -10.256 10.484 1.00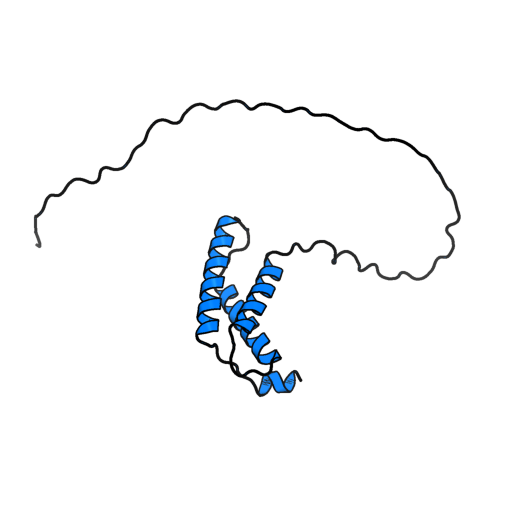 46.50 104 ASN A C 1
ATOM 808 O O . ASN A 1 104 ? 57.578 -11.391 10.026 1.00 46.50 104 ASN A O 1
ATOM 812 N N . LEU A 1 105 ? 57.999 -9.161 9.838 1.00 39.81 105 LEU A N 1
ATOM 813 C CA . LEU A 1 105 ? 58.621 -8.959 8.513 1.00 39.81 105 LEU A CA 1
ATOM 814 C C . LEU A 1 105 ? 57.589 -8.598 7.424 1.00 39.81 105 LEU A C 1
ATOM 816 O O . LEU A 1 105 ? 56.858 -9.457 6.962 1.00 39.81 105 LEU A O 1
ATOM 820 N N . GLY A 1 106 ? 57.401 -7.354 6.973 1.00 35.94 106 GLY A N 1
ATOM 821 C CA . GLY A 1 106 ? 58.294 -6.198 6.873 1.00 35.94 106 GLY A CA 1
ATOM 822 C C . GLY A 1 106 ? 58.680 -5.994 5.404 1.00 35.94 106 GLY A C 1
ATOM 823 O O . GLY A 1 106 ? 59.393 -6.836 4.877 1.00 35.94 106 GLY A O 1
ATOM 824 N N . ALA A 1 107 ? 58.230 -4.907 4.764 1.00 41.59 107 ALA A N 1
ATOM 825 C CA . ALA A 1 107 ? 58.916 -4.247 3.642 1.00 41.59 107 ALA A CA 1
ATOM 826 C C . ALA A 1 107 ? 58.174 -2.966 3.219 1.00 41.59 107 ALA A C 1
ATOM 828 O O . ALA A 1 107 ? 57.021 -3.005 2.798 1.00 41.59 107 ALA A O 1
ATOM 829 N N . SER A 1 108 ? 58.876 -1.844 3.350 1.00 44.00 108 SER A N 1
ATOM 830 C CA . SER A 1 108 ? 58.577 -0.531 2.777 1.00 44.00 108 SER A CA 1
ATOM 831 C C . SER A 1 108 ? 58.886 -0.482 1.270 1.00 44.00 108 SER A C 1
ATOM 833 O O . SER A 1 108 ? 59.677 -1.291 0.788 1.00 44.00 108 SER A O 1
ATOM 835 N N . GLY A 1 109 ? 58.362 0.531 0.574 1.00 35.00 109 GLY A N 1
ATOM 836 C CA . GLY A 1 109 ? 58.808 0.984 -0.756 1.00 35.00 109 GLY A CA 1
ATOM 837 C C . GLY A 1 109 ? 57.610 1.417 -1.604 1.00 35.00 109 GLY A C 1
ATOM 838 O O . GLY A 1 109 ? 56.835 0.567 -2.022 1.00 35.00 109 GLY A O 1
ATOM 839 N N . ASP A 1 110 ? 57.240 2.698 -1.595 1.00 36.22 110 ASP A N 1
ATOM 840 C CA . ASP A 1 110 ? 57.749 3.790 -2.454 1.00 36.22 110 ASP A CA 1
ATOM 841 C C . ASP A 1 110 ? 57.255 3.717 -3.905 1.00 36.22 110 ASP A C 1
ATOM 843 O O . ASP A 1 110 ? 57.462 2.722 -4.591 1.00 36.22 110 ASP A O 1
ATOM 847 N N . GLY A 1 111 ? 56.722 4.849 -4.376 1.00 35.38 111 GLY A N 1
ATOM 848 C CA . GLY A 1 111 ? 57.076 5.344 -5.704 1.00 35.38 111 GLY A CA 1
ATOM 849 C C . GLY A 1 111 ? 55.991 5.391 -6.780 1.00 35.38 111 GLY A C 1
ATOM 850 O O . GLY A 1 111 ? 55.766 4.411 -7.476 1.00 35.38 111 GLY A O 1
ATOM 851 N N . GLU A 1 112 ? 55.490 6.612 -6.972 1.00 39.88 112 GLU A N 1
ATOM 852 C CA . GLU A 1 112 ? 55.397 7.320 -8.262 1.00 39.88 112 GLU A CA 1
ATOM 853 C C . GLU A 1 112 ? 54.140 7.226 -9.151 1.00 39.88 112 GLU A C 1
ATOM 855 O O . GLU A 1 112 ? 53.494 6.201 -9.356 1.00 39.88 112 GLU A O 1
ATOM 860 N N . GLU A 1 113 ? 53.830 8.434 -9.620 1.00 44.41 113 GLU A N 1
ATOM 861 C CA . GLU A 1 113 ? 52.768 8.948 -10.476 1.00 44.41 113 GLU A CA 1
ATOM 862 C C . GLU A 1 113 ? 52.956 8.506 -11.936 1.00 44.41 113 GLU A C 1
ATOM 864 O O . GLU A 1 113 ? 54.075 8.224 -12.338 1.00 44.41 113 GLU A O 1
ATOM 869 N N . GLU A 1 114 ? 51.898 8.552 -12.753 1.00 39.41 114 GLU A N 1
ATOM 870 C CA . GLU A 1 114 ? 52.005 8.928 -14.175 1.00 39.41 114 GLU A CA 1
ATOM 871 C C . GLU A 1 114 ? 50.633 9.429 -14.680 1.00 39.41 114 GLU A C 1
ATOM 873 O O . GLU A 1 114 ? 49.619 8.726 -14.596 1.00 39.41 114 GLU A O 1
ATOM 878 N N . GLU A 1 115 ? 50.610 10.665 -15.189 1.00 35.56 115 GLU A N 1
ATOM 879 C CA . GLU A 1 115 ? 49.489 11.311 -15.881 1.00 35.56 115 GLU A CA 1
ATOM 880 C C . GLU A 1 115 ? 49.626 11.168 -17.414 1.00 35.56 115 GLU A C 1
ATOM 882 O O . GLU A 1 115 ? 50.587 11.647 -18.006 1.00 35.56 115 GLU A O 1
ATOM 887 N N . GLY A 1 116 ? 48.566 10.658 -18.063 1.00 33.12 116 GLY A N 1
ATOM 888 C CA . GLY A 1 116 ? 48.119 11.001 -19.434 1.00 33.12 116 GLY A CA 1
ATOM 889 C C . GLY A 1 116 ? 48.876 10.414 -20.651 1.00 33.12 116 GLY A C 1
ATOM 890 O O . GLY A 1 116 ? 49.897 9.754 -20.496 1.00 33.12 116 GLY A O 1
ATOM 891 N N . PRO A 1 117 ? 48.440 10.676 -21.911 1.00 46.09 117 PRO A N 1
ATOM 892 C CA . PRO A 1 117 ? 47.120 11.144 -22.356 1.00 46.09 117 PRO A CA 1
ATOM 893 C C . PRO A 1 117 ? 46.567 10.407 -23.631 1.00 46.09 117 PRO A C 1
ATOM 895 O O . PRO A 1 117 ? 47.288 9.751 -24.374 1.00 46.09 117 PRO A O 1
ATOM 898 N N . GLU A 1 118 ? 45.244 10.510 -23.837 1.00 41.66 118 GLU A N 1
ATOM 899 C CA . GLU A 1 118 ? 44.419 10.485 -25.079 1.00 41.66 118 GLU A CA 1
ATOM 900 C C . GLU A 1 118 ? 44.815 9.665 -26.333 1.00 41.66 118 GLU A C 1
ATOM 902 O O . GLU A 1 118 ? 45.823 9.910 -26.985 1.00 41.66 118 GLU A O 1
ATOM 907 N N . THR A 1 119 ? 43.867 8.854 -26.835 1.00 34.28 119 THR A N 1
ATOM 908 C CA . THR A 1 119 ? 43.657 8.683 -28.289 1.00 34.28 119 THR A CA 1
ATOM 909 C C . THR A 1 119 ? 42.166 8.581 -28.632 1.00 34.28 119 THR A C 1
ATOM 911 O O . THR A 1 119 ? 41.496 7.576 -28.397 1.00 34.28 119 THR A O 1
ATOM 914 N N . ALA A 1 120 ? 41.637 9.653 -29.224 1.00 41.78 120 ALA A N 1
ATOM 915 C CA . ALA A 1 120 ? 40.360 9.664 -29.921 1.00 41.78 120 ALA A CA 1
ATOM 916 C C . ALA A 1 120 ? 40.480 8.853 -31.222 1.00 41.78 120 ALA A C 1
ATOM 918 O O . ALA A 1 120 ? 41.259 9.210 -32.104 1.00 41.78 120 ALA A O 1
ATOM 919 N N . THR A 1 121 ? 39.697 7.782 -31.362 1.00 37.25 121 THR A N 1
ATOM 920 C CA . THR A 1 121 ? 39.573 7.050 -32.631 1.00 37.25 121 THR A CA 1
ATOM 921 C C . THR A 1 121 ? 38.242 7.398 -33.286 1.00 37.25 121 THR A C 1
ATOM 923 O O . THR A 1 121 ? 37.171 7.190 -32.718 1.00 37.25 121 THR A O 1
ATOM 926 N N . GLN A 1 122 ? 38.347 7.987 -34.476 1.00 43.03 122 GLN A N 1
ATOM 927 C CA . GLN A 1 122 ? 37.251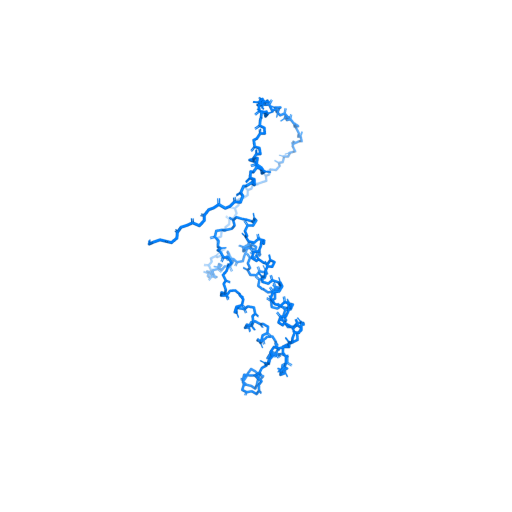 8.389 -35.349 1.00 43.03 122 GLN A CA 1
ATOM 928 C C . GLN A 1 122 ? 36.515 7.182 -35.951 1.00 43.03 122 GLN A C 1
ATOM 930 O O . GLN A 1 122 ? 37.073 6.104 -36.143 1.00 43.03 122 GLN A O 1
ATOM 935 N N . GLN A 1 123 ? 35.238 7.429 -36.237 1.00 44.25 123 GLN A N 1
ATOM 936 C CA . GLN A 1 123 ? 34.239 6.554 -36.855 1.00 44.25 123 GLN A CA 1
ATOM 937 C C . GLN A 1 123 ? 34.643 6.077 -38.263 1.00 44.25 123 GLN A C 1
ATOM 939 O O . GLN A 1 123 ? 35.436 6.742 -38.930 1.00 44.25 123 GLN A O 1
ATOM 944 N N . PRO A 1 124 ? 33.955 5.058 -38.801 1.00 47.41 124 PRO A N 1
ATOM 945 C CA . PRO A 1 124 ? 33.612 5.042 -40.214 1.00 47.41 124 PRO A CA 1
ATOM 946 C C . PRO A 1 124 ? 32.102 5.234 -40.429 1.00 47.41 124 PRO A C 1
ATOM 948 O O . PRO A 1 124 ? 31.264 4.606 -39.782 1.00 47.41 124 PRO A O 1
ATOM 951 N N . GLU A 1 125 ? 31.790 6.122 -41.371 1.00 41.50 125 GLU A N 1
ATOM 952 C CA . GLU A 1 125 ? 30.460 6.417 -41.898 1.00 41.50 125 GLU A CA 1
ATOM 953 C C . GLU A 1 125 ? 29.814 5.188 -42.560 1.00 41.50 125 GLU A C 1
ATOM 955 O O . GLU A 1 125 ? 30.466 4.472 -43.323 1.00 41.50 125 GLU A O 1
ATOM 960 N N . VAL A 1 126 ? 28.504 4.993 -42.356 1.00 51.16 126 VAL A N 1
ATOM 961 C CA . VAL A 1 126 ? 27.684 4.143 -43.234 1.00 51.16 126 VAL A CA 1
ATOM 962 C C . VAL A 1 126 ? 26.610 5.003 -43.899 1.00 51.16 126 VAL A C 1
ATOM 964 O O . VAL A 1 126 ? 25.738 5.578 -43.248 1.00 51.16 126 VAL A O 1
ATOM 967 N N . LEU A 1 127 ? 26.718 5.124 -45.222 1.00 39.22 127 LEU A N 1
ATOM 968 C CA . LEU A 1 127 ? 25.727 5.738 -46.097 1.00 39.22 127 LEU A CA 1
ATOM 969 C C . LEU A 1 127 ? 24.448 4.891 -46.145 1.00 39.22 127 LEU A C 1
ATOM 971 O O . LEU A 1 127 ? 24.520 3.673 -46.302 1.00 39.22 127 LEU A O 1
ATOM 975 N N . GLY A 1 128 ? 23.290 5.558 -46.187 1.00 35.66 128 GLY A N 1
ATOM 976 C CA . GLY A 1 128 ? 22.121 5.029 -46.896 1.00 35.66 128 GLY A CA 1
ATOM 977 C C . GLY A 1 128 ? 20.778 5.171 -46.184 1.00 35.66 128 GLY A C 1
ATOM 978 O O . GLY A 1 128 ? 20.211 4.178 -45.745 1.00 35.66 128 GLY A O 1
ATOM 979 N N . ALA A 1 129 ? 20.209 6.378 -46.165 1.00 39.50 129 ALA A N 1
ATOM 980 C CA . ALA A 1 129 ? 18.778 6.573 -45.936 1.00 39.50 129 ALA A CA 1
ATOM 981 C C . ALA A 1 129 ? 18.173 7.348 -47.112 1.00 39.50 129 ALA A C 1
ATOM 983 O O . ALA A 1 129 ? 18.437 8.536 -47.282 1.00 39.50 129 ALA A O 1
ATOM 984 N N . SER A 1 130 ? 17.374 6.667 -47.936 1.00 36.69 130 SER A N 1
ATOM 985 C CA . SER A 1 130 ? 16.395 7.262 -48.857 1.00 36.69 130 SER A CA 1
ATOM 986 C C . SER A 1 130 ? 15.430 6.183 -49.357 1.00 36.69 130 SER A C 1
ATOM 988 O O . SER A 1 130 ? 15.736 5.455 -50.295 1.00 36.69 130 SER A O 1
ATOM 990 N N . SER A 1 131 ? 14.266 6.056 -48.721 1.00 43.25 131 SER A N 1
ATOM 991 C CA . SER A 1 131 ? 12.962 6.027 -49.408 1.00 43.25 131 SER A CA 1
ATOM 992 C C . SER A 1 131 ? 11.832 5.771 -48.409 1.00 43.25 131 SER A C 1
ATOM 994 O O . SER A 1 131 ? 11.674 4.707 -47.818 1.00 43.25 131 SER A O 1
ATOM 996 N N . SER A 1 132 ? 11.044 6.822 -48.236 1.00 41.97 132 SER A N 1
ATOM 997 C CA . SER A 1 132 ? 9.706 6.862 -47.669 1.00 41.97 132 SER A CA 1
ATOM 998 C C . SER A 1 132 ? 8.737 5.955 -48.433 1.00 41.97 132 SER A C 1
ATOM 1000 O O . SER A 1 132 ? 8.631 6.073 -49.653 1.00 41.97 132 SER A O 1
ATOM 1002 N N . SER A 1 133 ? 7.950 5.147 -47.725 1.00 45.66 133 SER A N 1
ATOM 1003 C CA . SER A 1 133 ? 6.725 4.561 -48.276 1.00 45.66 133 SER A CA 1
ATOM 1004 C C . SER A 1 133 ? 5.608 4.664 -47.240 1.00 45.66 133 SER A C 1
ATOM 1006 O O . SER A 1 133 ? 5.475 3.837 -46.341 1.00 45.66 133 SER A O 1
ATOM 1008 N N . THR A 1 134 ? 4.849 5.754 -47.321 1.00 58.00 134 THR A N 1
ATOM 1009 C CA . THR A 1 134 ? 3.553 5.913 -46.655 1.00 58.00 134 THR A CA 1
ATOM 1010 C C . THR A 1 134 ? 2.498 5.128 -47.436 1.00 58.00 134 THR A C 1
ATOM 1012 O O . THR A 1 134 ? 2.430 5.300 -48.656 1.00 58.00 134 THR A O 1
ATOM 1015 N N . PRO A 1 135 ? 1.633 4.321 -46.800 1.00 50.59 135 PRO A N 1
ATOM 1016 C CA . PRO A 1 135 ? 0.501 3.744 -47.505 1.00 50.59 135 PRO A CA 1
ATOM 1017 C C . PRO A 1 135 ? -0.555 4.825 -47.772 1.00 50.59 135 PRO A C 1
ATOM 1019 O O . PRO A 1 135 ? -0.919 5.612 -46.898 1.00 50.59 135 PRO A O 1
ATOM 1022 N N . ASN A 1 136 ? -0.996 4.867 -49.025 1.00 51.84 136 ASN A N 1
ATOM 1023 C CA . ASN A 1 136 ? -1.936 5.823 -49.590 1.00 51.84 136 ASN A CA 1
ATOM 1024 C C . ASN A 1 136 ? -3.358 5.583 -49.045 1.00 51.84 136 ASN A C 1
ATOM 1026 O O . ASN A 1 136 ? -3.910 4.494 -49.192 1.00 51.84 136 ASN A O 1
ATOM 1030 N N . LEU A 1 137 ? -3.934 6.614 -48.424 1.00 45.44 137 LEU A N 1
ATOM 1031 C CA . LEU A 1 137 ? -5.315 6.678 -47.956 1.00 45.44 137 LEU A CA 1
ATOM 1032 C C . LEU A 1 137 ? -6.145 7.452 -48.988 1.00 45.44 137 LEU A C 1
ATOM 1034 O O . LEU A 1 137 ? -6.310 8.661 -48.854 1.00 45.44 137 LEU A O 1
ATOM 1038 N N . ALA A 1 138 ? -6.650 6.761 -50.011 1.00 43.53 138 ALA A N 1
ATOM 1039 C CA . ALA A 1 138 ? -7.727 7.245 -50.876 1.00 43.53 138 ALA A CA 1
ATOM 1040 C C . ALA A 1 138 ? -8.216 6.135 -51.819 1.00 43.53 138 ALA A C 1
ATOM 1042 O O . ALA A 1 138 ? -7.707 6.009 -52.926 1.00 43.53 138 ALA A O 1
ATOM 1043 N N . GLU A 1 139 ? -9.254 5.391 -51.435 1.00 42.38 139 GLU A N 1
ATOM 1044 C CA . GLU A 1 139 ? -10.274 5.025 -52.422 1.00 42.38 139 GLU A CA 1
ATOM 1045 C C . GLU A 1 139 ? -11.627 4.814 -51.742 1.00 42.38 139 GLU A C 1
ATOM 1047 O O . GLU A 1 139 ? -11.859 3.878 -50.978 1.00 42.38 139 GLU A O 1
ATOM 1052 N N . LEU A 1 140 ? -12.501 5.784 -51.983 1.00 43.16 140 LEU A N 1
ATOM 1053 C CA . LEU A 1 140 ? -13.889 5.822 -51.574 1.00 43.16 140 LEU A CA 1
ATOM 1054 C C . LEU A 1 140 ? -14.706 5.327 -52.774 1.00 43.16 140 LEU A C 1
ATOM 1056 O O . LEU A 1 140 ? -14.703 5.983 -53.813 1.00 43.16 140 LEU A O 1
ATOM 1060 N N . ALA A 1 141 ? -15.429 4.217 -52.640 1.00 54.94 141 ALA A N 1
ATOM 1061 C CA . ALA A 1 141 ? -16.537 3.894 -53.537 1.00 54.94 141 ALA A CA 1
ATOM 1062 C C . ALA A 1 141 ? -17.673 3.216 -52.747 1.00 54.94 141 ALA A C 1
ATOM 1064 O O . ALA A 1 141 ? -17.423 2.245 -52.029 1.00 54.94 141 ALA A O 1
ATOM 1065 N N . PRO A 1 142 ? -18.917 3.723 -52.838 1.00 50.69 142 PRO A N 1
ATOM 1066 C CA . PRO A 1 142 ? -20.060 3.174 -52.129 1.00 50.69 142 PRO A CA 1
ATOM 1067 C C . PRO A 1 142 ? -20.770 2.089 -52.951 1.00 50.69 142 PRO A C 1
ATOM 1069 O O . PRO A 1 142 ? -20.971 2.232 -54.154 1.00 50.69 142 PRO A O 1
ATOM 1072 N N . GLY A 1 143 ? -21.261 1.067 -52.250 1.00 53.97 143 GLY A N 1
ATOM 1073 C CA . GLY A 1 143 ? -22.348 0.203 -52.706 1.00 53.97 143 GLY A CA 1
ATOM 1074 C C . GLY A 1 143 ? -21.921 -1.037 -53.488 1.00 53.97 143 GLY A C 1
ATOM 1075 O O . GLY A 1 143 ? -21.423 -0.937 -54.597 1.00 53.97 143 GLY A O 1
ATOM 1076 N N . GLN A 1 144 ? -22.242 -2.216 -52.953 1.00 49.75 144 GLN A N 1
ATOM 1077 C CA . GLN A 1 144 ? -23.325 -3.054 -53.477 1.00 49.75 144 GLN A CA 1
ATOM 1078 C C . GLN A 1 144 ? -23.709 -4.106 -52.429 1.00 49.75 144 GLN A C 1
ATOM 1080 O O . GLN A 1 144 ? -22.889 -4.880 -51.946 1.00 49.75 144 GLN A O 1
ATOM 1085 N N . ALA A 1 145 ? -24.992 -4.099 -52.081 1.00 49.56 145 ALA A N 1
ATOM 1086 C CA . ALA A 1 145 ? -25.680 -5.191 -51.416 1.00 49.56 145 ALA A CA 1
ATOM 1087 C C . ALA A 1 145 ? -25.657 -6.446 -52.293 1.00 49.56 145 ALA A C 1
ATOM 1089 O O . ALA A 1 145 ? -25.855 -6.284 -53.493 1.00 49.56 145 ALA A O 1
ATOM 1090 N N . ARG A 1 146 ? -25.543 -7.642 -51.690 1.00 44.47 146 ARG A N 1
ATOM 1091 C CA . ARG A 1 146 ? -26.378 -8.831 -51.972 1.00 44.47 146 ARG A CA 1
ATOM 1092 C C . ARG A 1 146 ? -26.375 -9.774 -50.763 1.00 44.47 146 ARG A C 1
ATOM 1094 O O . ARG A 1 146 ? -25.335 -10.309 -50.401 1.00 44.47 146 ARG A O 1
ATOM 1101 N N . TYR A 1 147 ? -27.550 -9.930 -50.159 1.00 46.69 147 TYR A N 1
ATOM 1102 C CA . TYR A 1 147 ? -27.951 -11.139 -49.445 1.00 46.69 147 TYR A CA 1
ATOM 1103 C C . TYR A 1 147 ? -28.641 -12.037 -50.477 1.00 46.69 147 TYR A C 1
ATOM 1105 O O . TYR A 1 147 ? -29.586 -11.571 -51.112 1.00 46.69 147 TYR A O 1
ATOM 1113 N N . GLU A 1 148 ? -28.180 -13.277 -50.614 1.00 54.72 148 GLU A N 1
ATOM 1114 C CA . GLU A 1 148 ? -29.005 -14.469 -50.858 1.00 54.72 148 GLU A CA 1
ATOM 1115 C C . GLU A 1 148 ? -28.455 -15.599 -49.984 1.00 54.72 148 GLU A C 1
ATOM 1117 O O . GLU A 1 148 ? -27.209 -15.706 -49.890 1.00 54.72 148 GLU A O 1
#

Foldseek 3Di:
DVVCLVPPEDADEDPQLVVLLVVLLVVVQVVCVVVVDPDHSDVVVSVQLVVQLRVQCSVVVHNYRDNVSSVVSSVVVCCVVPPDPPDDVPPPDDDDDDDPDDDDDDDDDDDDDDDDDDDDDDDDDDDDDDDDDDDDPDDDDDDDDDDD

Organism: NCBI:txid1034831

Radius of gyration: 31.34 Å; chains: 1; bounding box: 88×29×73 Å

Secondary structure (DSSP, 8-state):
-HHHHHHH---EE-HHHHHHHHHHHHHHHHHHHHTT-SSPP-HHHHHHHHHHHHHHHHHTT-SEE-HHHHHHHHHHHHHHHHS---SSTT-------------------------------------------PPP------------

Sequence (148 aa):
YIHYAKTTFQPELSDEAREFIATEYAQLRAKAQETNRTLPVTARQLETLIRLATAHAKARLSSVVEEQDAVAAQELLQFALYHEAGEDAAATQAPTENDPNVGNLGASGDGEEEEGPETATQQPEVLGASSSSTPNLAELAPGQARYE

pLDDT: mean 73.06, std 24.26, range [33.12, 98.5]

InterPro domains:
  IPR027417 P-loop containing nucleoside triphosphate hydrolase [G3DSA:3.40.50.300] (1-97)
  IPR027417 P-loop containing nucleoside triphosphate hydrolase [SSF52540] (4-79)
  IPR031327 Mini-chromosome maintenance protein [PTHR11630] (1-94)
  IPR041562 MCM, AAA-lid domain [PF17855] (1-79)